Protein AF-A0A925TBI0-F1 (afdb_monomer_lite)

Secondary structure (DSSP, 8-state):
---EEEEEEET-SSTT-SEEEEEEESGGG--HHHHHHHHHHHTSS-EEE----SSTT--

Foldseek 3Di:
DDKDKDWDAPPDPDPPDHFIEIEIEQCAPDDPVRVVVVQVVVVGPYYHYDHQDPDVVPD

Sequence (59 aa):
MKLKFHTLDVFTNRKFGGNPLAVVLDADTLATEQMQTIAREFNLSETIFVMKPDDPANT

Structure (mmCIF, N/CA/C/O backbone):
data_AF-A0A925TBI0-F1
#
_entry.id   AF-A0A925TBI0-F1
#
loop_
_atom_site.group_PDB
_atom_site.id
_atom_site.type_symbol
_atom_site.label_atom_id
_atom_site.label_alt_id
_atom_site.label_comp_id
_atom_site.label_asym_id
_atom_site.label_entity_id
_atom_site.label_seq_id
_atom_site.pdbx_PDB_ins_code
_atom_site.Cartn_x
_atom_site.Cartn_y
_atom_site.Cartn_z
_atom_site.occupancy
_atom_site.B_iso_or_equiv
_atom_site.auth_seq_id
_atom_site.auth_comp_id
_atom_site.auth_asym_id
_atom_site.auth_atom_id
_atom_site.pdbx_PDB_model_num
ATOM 1 N N . MET A 1 1 ? -1.338 11.735 -11.496 1.00 70.06 1 MET A N 1
ATOM 2 C CA . MET A 1 1 ? -1.104 10.287 -11.303 1.00 70.06 1 MET A CA 1
ATOM 3 C C . MET A 1 1 ? -2.120 9.776 -10.295 1.00 70.06 1 MET A C 1
ATOM 5 O O . MET A 1 1 ? -2.374 10.483 -9.329 1.00 70.06 1 MET A O 1
ATOM 9 N N . LYS A 1 2 ? -2.750 8.623 -10.538 1.00 86.31 2 LYS A N 1
A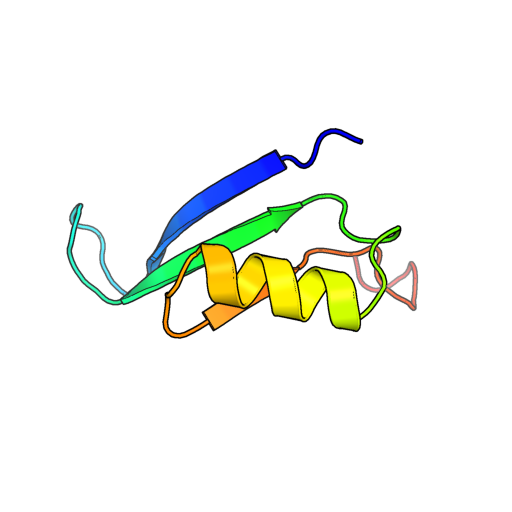TOM 10 C CA . LYS A 1 2 ? -3.742 8.036 -9.626 1.00 86.31 2 LYS A CA 1
ATOM 11 C C . LYS A 1 2 ? -3.163 6.750 -9.051 1.00 86.31 2 LYS A C 1
ATOM 13 O O . LYS A 1 2 ? -2.919 5.821 -9.811 1.00 86.31 2 LYS A O 1
ATOM 18 N N . LEU A 1 3 ? -2.952 6.721 -7.741 1.00 93.25 3 LEU A N 1
ATOM 19 C CA . LEU A 1 3 ? -2.505 5.535 -7.013 1.00 93.25 3 LEU A CA 1
ATOM 20 C C . LEU A 1 3 ? -3.715 4.777 -6.469 1.00 93.25 3 LEU A C 1
ATOM 22 O O . LEU A 1 3 ? -4.700 5.393 -6.052 1.00 93.25 3 LEU A O 1
ATOM 26 N N . LYS A 1 4 ? -3.644 3.446 -6.473 1.00 96.62 4 LYS A N 1
ATOM 27 C CA . LYS A 1 4 ? -4.605 2.598 -5.762 1.00 96.62 4 LYS A CA 1
ATOM 28 C C . LYS A 1 4 ? -4.021 2.260 -4.402 1.00 96.62 4 LYS A C 1
ATOM 30 O O . LYS A 1 4 ? -2.845 1.922 -4.308 1.00 96.62 4 LYS A O 1
ATOM 35 N N . PHE A 1 5 ? -4.844 2.325 -3.366 1.00 97.56 5 PHE A N 1
ATOM 36 C CA . PHE A 1 5 ? -4.432 1.917 -2.035 1.00 97.56 5 PHE A CA 1
ATOM 37 C C . PHE A 1 5 ? -5.560 1.200 -1.304 1.00 97.56 5 PHE A C 1
ATOM 39 O O . PHE A 1 5 ? -6.741 1.382 -1.612 1.00 97.56 5 PHE A O 1
ATOM 46 N N . HIS A 1 6 ? -5.167 0.408 -0.316 1.00 97.69 6 HIS A N 1
ATOM 47 C CA . HIS A 1 6 ? -6.055 -0.244 0.631 1.00 97.69 6 HIS A CA 1
ATOM 48 C C . HIS A 1 6 ? -5.594 0.060 2.052 1.00 97.69 6 HIS A C 1
ATOM 50 O O . HIS A 1 6 ? -4.397 0.078 2.329 1.00 97.69 6 HIS A O 1
ATOM 56 N N . THR A 1 7 ? -6.551 0.266 2.952 1.00 97.31 7 THR A N 1
ATOM 57 C CA . THR A 1 7 ? -6.305 0.229 4.395 1.00 97.31 7 THR A CA 1
ATOM 58 C C . THR A 1 7 ? -6.774 -1.114 4.930 1.00 97.31 7 THR A C 1
ATOM 60 O O . THR A 1 7 ? -7.889 -1.548 4.630 1.00 97.31 7 THR A O 1
ATOM 63 N N . LEU A 1 8 ? -5.919 -1.772 5.700 1.00 97.38 8 LEU A N 1
ATOM 64 C CA . LEU A 1 8 ? -6.131 -3.107 6.243 1.00 97.38 8 LEU A CA 1
ATOM 65 C C . LEU A 1 8 ? -5.947 -3.082 7.757 1.00 97.38 8 LEU A C 1
ATOM 67 O O . LEU A 1 8 ? -5.133 -2.322 8.268 1.00 97.38 8 LEU A O 1
ATOM 71 N N . ASP A 1 9 ? -6.654 -3.970 8.444 1.00 97.88 9 ASP A N 1
ATOM 72 C CA . ASP A 1 9 ? -6.414 -4.293 9.846 1.00 97.88 9 ASP A CA 1
ATOM 73 C C . ASP A 1 9 ? -5.671 -5.638 9.891 1.00 97.88 9 ASP A C 1
ATOM 75 O O . ASP A 1 9 ? -6.266 -6.689 9.634 1.00 97.88 9 ASP A O 1
ATOM 79 N N . VAL A 1 10 ? -4.359 -5.629 10.147 1.00 97.50 10 VAL A N 1
ATOM 80 C CA . VAL A 1 10 ? -3.542 -6.857 10.169 1.00 97.50 10 VAL A CA 1
ATOM 81 C C . VAL A 1 10 ? -3.474 -7.473 11.570 1.00 97.50 10 VAL A C 1
ATOM 83 O O . VAL A 1 10 ? -3.739 -6.811 12.573 1.00 97.50 10 VAL A O 1
ATOM 86 N N . PHE A 1 11 ? -3.133 -8.765 11.648 1.00 97.38 11 PHE A N 1
ATOM 87 C CA . PHE A 1 11 ? -3.130 -9.570 12.885 1.00 97.38 11 PHE A CA 1
ATOM 88 C C . PHE A 1 11 ? -4.499 -9.701 13.573 1.00 97.38 11 PHE A C 1
ATOM 90 O O . PHE A 1 11 ? -4.591 -9.986 14.766 1.00 97.38 11 PHE A O 1
ATOM 97 N N . THR A 1 12 ? -5.583 -9.513 12.825 1.00 97.75 12 THR A N 1
ATOM 98 C CA . THR A 1 12 ? -6.955 -9.624 13.324 1.00 97.75 12 THR A CA 1
ATOM 99 C C . THR A 1 12 ? -7.879 -10.177 12.240 1.00 97.75 12 THR A C 1
ATOM 101 O O . THR A 1 12 ? -7.564 -10.146 11.054 1.00 97.75 12 THR A O 1
ATOM 104 N N . ASN A 1 13 ? -9.048 -10.668 12.647 1.00 97.31 13 ASN A N 1
ATOM 105 C CA . ASN A 1 13 ? -10.181 -10.972 11.766 1.00 97.31 13 ASN A CA 1
ATOM 106 C C . ASN A 1 13 ? -11.409 -10.085 12.057 1.00 97.31 13 ASN A C 1
ATOM 108 O O . ASN A 1 13 ? -12.496 -10.327 11.534 1.00 97.31 13 ASN A O 1
ATOM 112 N N . ARG A 1 14 ? -11.254 -9.070 12.914 1.00 97.00 14 ARG A N 1
ATOM 113 C CA . ARG A 1 14 ? -12.297 -8.108 13.293 1.00 97.00 14 ARG A CA 1
ATOM 114 C C . ARG A 1 14 ? -11.937 -6.727 12.762 1.00 97.00 14 ARG A C 1
ATOM 116 O O . ARG A 1 14 ? -10.793 -6.309 12.917 1.00 97.00 14 ARG A O 1
ATOM 123 N N . LYS A 1 15 ? -12.927 -6.016 12.210 1.00 95.62 15 LYS A N 1
ATOM 124 C CA . LYS A 1 15 ? -12.775 -4.615 11.786 1.00 95.62 15 LYS A CA 1
ATOM 125 C C . LYS A 1 15 ? -12.368 -3.738 12.969 1.00 95.62 15 LYS A C 1
ATOM 127 O O . LYS A 1 15 ? -12.931 -3.898 14.053 1.00 95.62 15 LYS A O 1
ATOM 132 N N . PHE A 1 16 ? -11.450 -2.809 12.726 1.00 95.44 16 PHE A N 1
ATOM 133 C CA . PHE A 1 16 ? -10.897 -1.874 13.708 1.00 95.44 16 PHE A CA 1
ATOM 134 C C . PHE A 1 16 ? -10.162 -2.553 14.877 1.00 95.44 16 PHE A C 1
ATOM 136 O O . PHE A 1 16 ? -10.060 -1.990 15.966 1.00 95.44 16 PHE A O 1
ATOM 143 N N . GLY A 1 17 ? -9.688 -3.785 14.677 1.00 95.69 17 GLY A N 1
ATOM 144 C CA . GLY A 1 17 ? -8.797 -4.480 15.605 1.00 95.69 17 GLY A CA 1
ATOM 145 C C . GLY A 1 17 ? -7.384 -4.598 15.038 1.00 95.69 17 GLY A C 1
ATOM 146 O O . GLY A 1 17 ? -7.128 -4.204 13.908 1.00 95.69 17 GLY A O 1
ATOM 147 N N . GLY A 1 18 ? -6.474 -5.215 15.792 1.00 96.88 18 GLY A N 1
ATOM 148 C CA . GLY A 1 18 ? -5.114 -5.466 15.308 1.00 96.88 18 GLY A CA 1
ATOM 149 C C . GLY A 1 18 ? -4.330 -4.179 15.044 1.00 96.88 18 GLY A C 1
ATOM 150 O O . GLY A 1 18 ? -4.463 -3.214 15.796 1.00 96.88 18 GLY A O 1
ATOM 151 N N . ASN A 1 19 ? -3.494 -4.190 14.005 1.00 97.75 19 ASN A N 1
ATOM 152 C CA . ASN A 1 19 ? -2.684 -3.038 13.613 1.00 97.75 19 ASN A CA 1
ATOM 153 C C . ASN A 1 19 ? -3.139 -2.489 12.247 1.00 97.75 19 ASN A C 1
ATOM 155 O O . ASN A 1 19 ? -3.131 -3.250 11.275 1.00 97.75 19 ASN A O 1
ATOM 159 N N . PRO A 1 20 ? -3.509 -1.202 12.137 1.00 97.81 20 PRO A N 1
ATOM 160 C CA . PRO A 1 20 ? -3.820 -0.589 10.853 1.00 97.81 20 PRO A CA 1
ATOM 161 C C . PRO A 1 20 ? -2.594 -0.515 9.934 1.00 97.81 20 PRO A C 1
ATOM 163 O O . PRO A 1 20 ? -1.504 -0.131 10.358 1.00 97.81 20 PRO A O 1
ATOM 166 N N . LEU A 1 21 ? -2.788 -0.824 8.654 1.00 98.00 21 LEU A N 1
ATOM 167 C CA . LEU A 1 21 ? -1.750 -0.815 7.627 1.00 98.00 21 LEU A CA 1
ATOM 168 C C . LEU A 1 21 ? -2.278 -0.201 6.331 1.00 98.00 21 LEU A C 1
ATOM 170 O O . LEU A 1 21 ? -3.344 -0.585 5.846 1.00 98.00 21 LEU A O 1
ATOM 174 N N . ALA A 1 22 ? -1.507 0.703 5.731 1.00 98.44 22 ALA A N 1
ATOM 175 C CA . ALA A 1 22 ? -1.754 1.172 4.372 1.00 98.44 22 ALA A CA 1
ATOM 176 C C . ALA A 1 22 ? -0.909 0.371 3.368 1.00 98.44 22 ALA A C 1
ATOM 178 O O . ALA A 1 22 ? 0.289 0.179 3.570 1.00 98.44 22 ALA A O 1
ATOM 179 N N . VAL A 1 23 ? -1.524 -0.073 2.271 1.00 98.44 23 VAL A N 1
ATOM 180 C CA . VAL A 1 23 ? -0.848 -0.737 1.146 1.00 98.44 23 VAL A CA 1
ATOM 181 C C . VAL A 1 23 ? -1.132 0.051 -0.126 1.00 98.44 23 VAL A C 1
ATOM 183 O O . VAL A 1 23 ? -2.287 0.165 -0.535 1.00 98.44 23 VAL A O 1
ATOM 186 N N . VAL A 1 24 ? -0.088 0.590 -0.748 1.00 98.19 24 VAL A N 1
ATOM 187 C CA . VAL A 1 24 ? -0.134 1.338 -2.009 1.00 98.19 24 VAL A CA 1
ATOM 188 C C . VAL A 1 24 ? 0.345 0.429 -3.138 1.00 98.19 24 VAL A C 1
ATOM 190 O O . VAL A 1 24 ? 1.430 -0.142 -3.060 1.00 98.19 24 VAL A O 1
ATOM 193 N N . LEU A 1 25 ? -0.471 0.282 -4.180 1.00 97.00 25 LEU A N 1
ATOM 194 C CA . LEU A 1 25 ? -0.198 -0.583 -5.331 1.00 97.00 25 LEU A CA 1
ATOM 195 C C . LEU A 1 25 ? 0.426 0.201 -6.491 1.00 97.00 25 LEU A C 1
ATOM 197 O O . LEU A 1 25 ? 0.220 1.412 -6.598 1.00 97.00 25 LEU A O 1
ATOM 201 N N . ASP A 1 26 ? 1.112 -0.521 -7.383 1.00 94.75 26 ASP A N 1
ATOM 202 C CA . ASP A 1 26 ? 1.722 0.004 -8.614 1.00 94.75 26 ASP A CA 1
ATOM 203 C C . ASP A 1 26 ? 2.666 1.196 -8.337 1.00 94.75 26 ASP A C 1
ATOM 205 O O . ASP A 1 26 ? 2.614 2.238 -8.996 1.00 94.75 26 ASP A O 1
ATOM 209 N N . ALA A 1 27 ? 3.502 1.069 -7.300 1.00 96.31 27 ALA A N 1
ATOM 210 C CA . ALA A 1 27 ? 4.316 2.152 -6.749 1.00 96.31 27 ALA A CA 1
ATOM 211 C C . ALA A 1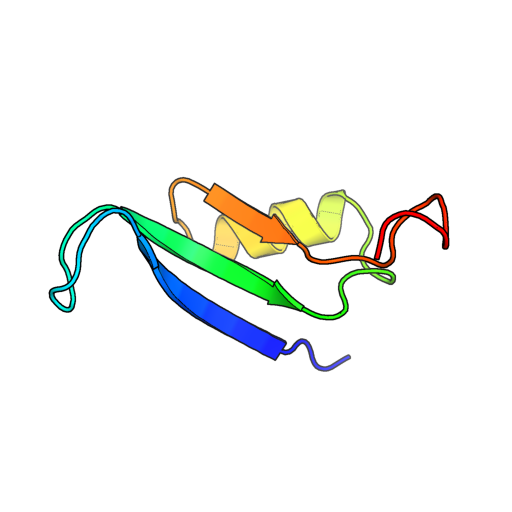 27 ? 5.654 2.379 -7.482 1.00 96.31 27 ALA A C 1
ATOM 213 O O . ALA A 1 27 ? 6.442 3.218 -7.049 1.00 96.31 27 ALA A O 1
ATOM 214 N N . ASP A 1 28 ? 5.904 1.683 -8.596 1.00 95.31 28 ASP A N 1
ATOM 215 C CA . ASP A 1 28 ? 7.175 1.699 -9.341 1.00 95.31 28 ASP A CA 1
ATOM 216 C C . ASP A 1 28 ? 7.654 3.102 -9.740 1.00 95.31 28 ASP A C 1
ATOM 218 O O . ASP A 1 28 ? 8.847 3.347 -9.889 1.00 95.31 28 ASP A O 1
ATOM 222 N N . THR A 1 29 ? 6.722 4.033 -9.953 1.00 94.69 29 THR A N 1
ATOM 223 C CA . THR A 1 29 ? 7.030 5.387 -10.429 1.00 94.69 29 THR A CA 1
ATOM 224 C C . THR A 1 29 ? 7.243 6.397 -9.304 1.00 94.69 29 THR A C 1
ATOM 226 O O . THR A 1 29 ? 7.406 7.583 -9.589 1.00 94.69 29 THR A O 1
ATOM 229 N N . LEU A 1 30 ? 7.157 5.979 -8.039 1.00 96.62 30 LEU A N 1
ATOM 230 C CA . LEU A 1 30 ? 7.354 6.865 -6.897 1.00 96.62 30 LEU A CA 1
ATOM 231 C C . LEU A 1 30 ? 8.832 6.948 -6.528 1.00 96.62 30 LEU A C 1
ATOM 233 O O . LEU A 1 30 ? 9.499 5.935 -6.348 1.0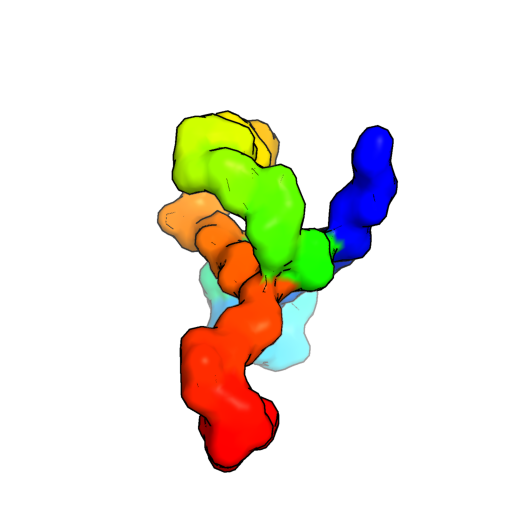0 96.62 30 LEU A O 1
ATOM 237 N N . ALA A 1 31 ? 9.322 8.169 -6.340 1.00 97.06 31 ALA A N 1
ATOM 238 C CA . ALA A 1 31 ? 10.581 8.384 -5.644 1.00 97.06 31 ALA A CA 1
ATOM 239 C C . ALA A 1 31 ? 10.416 8.092 -4.143 1.00 97.06 31 ALA A C 1
ATOM 241 O O . ALA A 1 31 ? 9.333 8.273 -3.573 1.00 97.06 31 ALA A O 1
ATOM 242 N N . THR A 1 32 ? 11.501 7.703 -3.477 1.00 97.56 32 THR A N 1
ATOM 243 C CA . THR A 1 32 ? 11.516 7.380 -2.042 1.00 97.56 32 THR A CA 1
ATOM 244 C C . THR A 1 32 ? 10.972 8.522 -1.177 1.00 97.56 32 THR A C 1
ATOM 246 O O . THR A 1 32 ? 10.228 8.295 -0.226 1.00 97.56 32 THR A O 1
ATOM 249 N N . GLU A 1 33 ? 11.261 9.776 -1.522 1.00 98.38 33 GLU A N 1
ATOM 250 C CA . GLU A 1 33 ? 10.767 10.955 -0.805 1.00 98.38 33 GLU A CA 1
ATOM 251 C C . GLU A 1 33 ? 9.245 11.113 -0.937 1.00 98.38 33 GLU A C 1
ATOM 253 O O . GLU A 1 33 ? 8.567 11.547 0.001 1.00 98.38 33 GLU A O 1
ATOM 258 N N . GLN A 1 34 ? 8.688 10.732 -2.091 1.00 97.94 34 GLN A N 1
ATOM 259 C CA . GLN A 1 34 ? 7.243 10.714 -2.307 1.00 97.94 34 GLN A CA 1
ATOM 260 C C . GLN A 1 34 ? 6.593 9.601 -1.486 1.00 97.94 34 GLN A C 1
ATOM 262 O O . GLN A 1 34 ? 5.597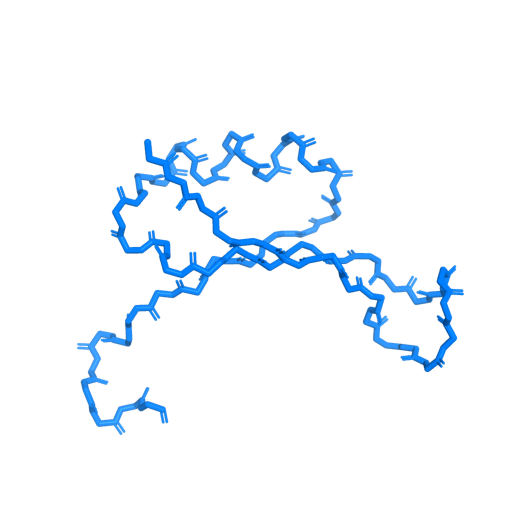 9.864 -0.815 1.00 97.94 34 GLN A O 1
ATOM 267 N N . MET A 1 35 ? 7.182 8.399 -1.467 1.00 98.19 35 MET A N 1
ATOM 268 C CA . MET A 1 35 ? 6.732 7.300 -0.603 1.00 98.19 35 MET A CA 1
ATOM 269 C C . MET A 1 35 ? 6.718 7.731 0.868 1.00 98.19 35 MET A C 1
ATOM 271 O O . MET A 1 35 ? 5.719 7.557 1.561 1.00 98.19 35 MET A O 1
ATOM 275 N N . GLN A 1 36 ? 7.777 8.401 1.328 1.00 98.50 36 GLN A N 1
ATOM 276 C CA . GLN A 1 36 ? 7.856 8.910 2.695 1.00 98.50 36 GLN A CA 1
ATOM 277 C C . GLN A 1 36 ? 6.796 9.981 2.997 1.00 98.50 36 GLN A C 1
ATOM 279 O O . GLN A 1 36 ? 6.271 10.038 4.110 1.00 98.50 36 GLN A O 1
ATOM 284 N N . THR A 1 37 ? 6.483 10.841 2.026 1.00 98.25 37 THR A N 1
ATOM 285 C CA . THR A 1 37 ? 5.436 11.866 2.152 1.00 98.25 37 THR A CA 1
ATOM 286 C C . THR A 1 37 ? 4.053 11.219 2.247 1.00 98.25 37 THR A C 1
ATOM 288 O O . THR A 1 37 ? 3.272 11.575 3.123 1.00 98.25 37 THR A O 1
ATOM 291 N N . ILE A 1 38 ? 3.781 10.212 1.414 1.00 97.62 38 ILE A N 1
ATOM 292 C CA . ILE A 1 38 ? 2.535 9.434 1.437 1.00 97.62 38 ILE A CA 1
ATOM 293 C C . ILE A 1 38 ? 2.389 8.663 2.756 1.00 97.62 38 ILE A C 1
ATOM 295 O O . ILE A 1 38 ? 1.322 8.684 3.360 1.00 97.62 38 ILE A O 1
ATOM 299 N N . ALA A 1 39 ? 3.455 8.023 3.242 1.00 98.38 39 ALA A N 1
ATOM 300 C CA . ALA A 1 39 ? 3.429 7.312 4.519 1.00 98.38 39 ALA A CA 1
ATOM 301 C C . ALA A 1 39 ? 3.092 8.252 5.693 1.00 98.38 39 ALA A C 1
ATOM 303 O O . ALA A 1 39 ? 2.312 7.895 6.575 1.00 98.38 39 ALA A O 1
ATOM 304 N N . ARG A 1 40 ? 3.628 9.484 5.679 1.00 98.31 40 ARG A N 1
ATOM 305 C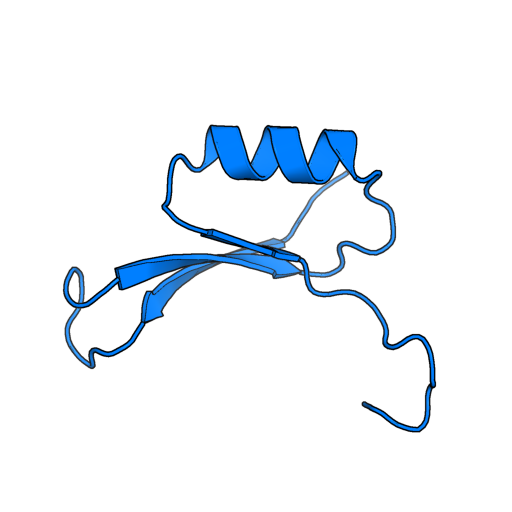 CA . ARG A 1 40 ? 3.280 10.521 6.667 1.00 98.31 40 ARG A CA 1
ATOM 306 C C . ARG A 1 40 ? 1.827 10.975 6.559 1.00 98.31 40 ARG A C 1
ATOM 308 O O . ARG A 1 40 ? 1.211 11.190 7.595 1.00 98.31 40 ARG A O 1
ATOM 315 N N . GLU A 1 41 ? 1.286 11.091 5.347 1.00 98.00 41 GLU A N 1
ATOM 316 C CA . GLU A 1 41 ? -0.120 11.457 5.122 1.00 98.00 41 GLU A CA 1
ATOM 317 C C . GLU A 1 41 ? -1.083 10.422 5.725 1.00 98.00 41 GLU A C 1
ATOM 319 O O . GLU A 1 41 ? -2.071 10.791 6.353 1.00 98.00 41 GLU A O 1
ATOM 324 N N . PHE A 1 42 ? -0.780 9.124 5.599 1.00 97.88 42 PHE A N 1
ATOM 325 C CA . PHE A 1 42 ? -1.579 8.077 6.248 1.00 97.88 42 PHE A CA 1
ATOM 326 C C . PHE A 1 42 ? -1.479 8.105 7.778 1.00 97.88 42 PHE A C 1
ATOM 328 O O . PHE A 1 42 ? -2.426 7.701 8.451 1.00 97.88 42 PHE A O 1
ATOM 335 N N . ASN A 1 43 ? -0.349 8.570 8.323 1.00 97.75 43 ASN A N 1
ATOM 336 C CA . ASN A 1 43 ? -0.090 8.668 9.761 1.00 97.75 43 ASN A CA 1
ATOM 337 C C . ASN A 1 43 ? -0.336 7.347 10.525 1.00 97.75 43 ASN A C 1
ATOM 339 O O . ASN A 1 43 ? -0.846 7.332 11.646 1.00 97.75 43 ASN A O 1
ATOM 343 N N . LEU A 1 44 ? 0.016 6.225 9.892 1.00 97.12 44 LEU A N 1
ATOM 344 C CA . LEU A 1 44 ? 0.012 4.888 10.487 1.00 97.12 44 LEU A CA 1
ATOM 345 C C . LEU A 1 44 ? 1.439 4.479 10.862 1.00 97.12 44 LEU A C 1
ATOM 347 O O . LEU A 1 44 ? 2.404 5.110 10.431 1.00 97.12 44 LEU A O 1
ATOM 351 N N . SER A 1 45 ? 1.584 3.405 11.642 1.00 95.44 45 SER A N 1
ATOM 352 C CA . SER A 1 45 ? 2.908 2.887 12.010 1.00 95.44 45 SER A CA 1
ATOM 353 C C . SER A 1 45 ? 3.746 2.508 10.788 1.00 95.44 45 SER A C 1
ATOM 355 O O . SER A 1 45 ? 4.945 2.768 10.779 1.00 95.44 45 SER A O 1
ATOM 357 N N . GLU A 1 46 ? 3.118 1.929 9.759 1.00 95.19 46 GLU A N 1
ATOM 358 C CA . GLU A 1 46 ? 3.781 1.511 8.523 1.00 95.19 46 GLU A CA 1
ATOM 359 C C . GLU A 1 46 ? 2.898 1.737 7.285 1.00 95.19 46 GLU A C 1
ATOM 361 O O . GLU A 1 46 ? 1.667 1.814 7.353 1.00 95.19 46 GLU A O 1
ATOM 366 N N . THR A 1 47 ? 3.546 1.844 6.124 1.00 98.38 47 THR A N 1
ATOM 367 C CA . THR A 1 47 ? 2.912 1.881 4.800 1.00 98.38 47 THR A CA 1
ATOM 368 C C . THR A 1 47 ? 3.747 1.047 3.835 1.00 98.38 47 THR A C 1
ATOM 370 O O . THR A 1 47 ? 4.949 1.271 3.714 1.00 98.38 47 THR A O 1
ATOM 373 N N . ILE A 1 48 ? 3.114 0.097 3.148 1.00 98.06 48 ILE A N 1
ATOM 374 C CA . ILE A 1 48 ? 3.768 -0.788 2.179 1.00 98.06 48 ILE A CA 1
ATOM 375 C C . ILE A 1 48 ? 3.553 -0.257 0.767 1.00 98.06 48 ILE A C 1
ATOM 377 O O . ILE A 1 48 ? 2.432 0.083 0.389 1.00 98.06 48 ILE A O 1
ATOM 381 N N . PHE A 1 49 ? 4.623 -0.242 -0.023 1.00 97.88 49 PHE A N 1
ATOM 382 C CA . PHE A 1 49 ? 4.605 0.124 -1.434 1.00 97.88 49 PHE A CA 1
ATOM 383 C C . PHE A 1 49 ? 4.898 -1.123 -2.262 1.00 97.88 49 PHE A C 1
ATOM 385 O O . PHE A 1 49 ? 5.986 -1.685 -2.181 1.00 97.88 49 PHE A O 1
ATOM 392 N N . VAL A 1 50 ? 3.906 -1.583 -3.024 1.00 96.44 50 VAL A N 1
ATOM 393 C CA . VAL A 1 50 ? 4.050 -2.750 -3.897 1.00 96.44 50 VAL A CA 1
ATOM 394 C C . VAL A 1 50 ? 4.623 -2.291 -5.230 1.00 96.44 50 VAL A C 1
ATOM 396 O O . VAL A 1 50 ? 4.047 -1.431 -5.900 1.00 96.44 50 VAL A O 1
ATOM 399 N N . MET A 1 51 ? 5.755 -2.878 -5.596 1.00 94.62 51 MET A N 1
ATOM 400 C CA . MET A 1 51 ? 6.495 -2.612 -6.826 1.00 94.62 51 MET A CA 1
ATOM 401 C C . MET A 1 51 ? 6.696 -3.924 -7.581 1.00 94.62 51 MET A C 1
ATOM 403 O O . MET A 1 51 ? 6.492 -5.009 -7.027 1.00 94.62 51 MET A O 1
ATOM 407 N N . LYS A 1 52 ? 7.103 -3.835 -8.844 1.00 94.62 52 LYS A N 1
ATOM 408 C CA . LYS A 1 52 ? 7.571 -5.006 -9.579 1.00 94.62 52 LYS A CA 1
ATOM 409 C C . LYS A 1 52 ? 8.796 -5.592 -8.876 1.00 94.62 52 LYS A C 1
ATOM 411 O O . LYS A 1 52 ? 9.620 -4.830 -8.370 1.00 94.62 52 LYS A O 1
ATOM 416 N N . PRO A 1 53 ? 8.927 -6.925 -8.845 1.00 94.00 53 PRO A N 1
ATOM 417 C CA . PRO A 1 53 ? 10.127 -7.541 -8.313 1.00 94.00 53 PRO A CA 1
ATOM 418 C C . PRO A 1 53 ? 11.330 -7.172 -9.186 1.00 94.00 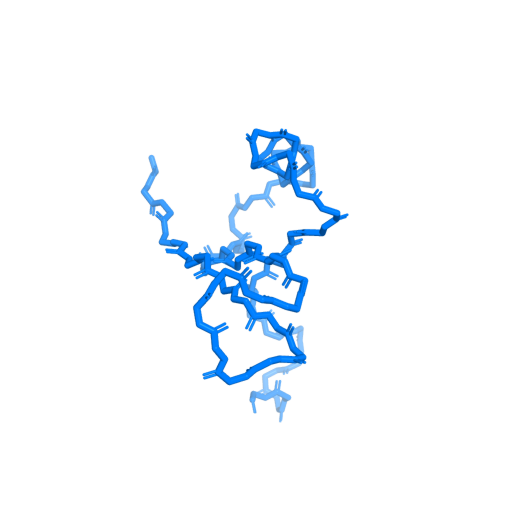53 PRO A C 1
ATOM 420 O O . PRO A 1 53 ? 11.210 -7.071 -10.410 1.00 94.00 53 PRO A O 1
ATOM 423 N N . ASP A 1 54 ? 12.494 -7.017 -8.558 1.00 89.81 54 ASP A N 1
ATOM 424 C CA . ASP A 1 54 ? 13.751 -6.771 -9.277 1.00 89.81 54 ASP A CA 1
ATOM 425 C C . ASP A 1 54 ? 14.143 -7.967 -10.158 1.00 89.81 54 ASP A C 1
ATOM 427 O O . ASP A 1 54 ? 14.680 -7.798 -11.253 1.00 89.81 54 ASP A O 1
ATOM 431 N N . ASP A 1 55 ? 13.838 -9.182 -9.692 1.00 94.06 55 ASP A N 1
ATOM 432 C CA . ASP A 1 55 ? 13.973 -10.416 -10.460 1.00 94.06 55 ASP A CA 1
ATOM 433 C C . ASP A 1 55 ? 12.584 -10.907 -10.905 1.00 94.06 55 ASP A C 1
ATOM 435 O O . ASP A 1 55 ? 11.776 -11.301 -10.057 1.00 94.06 55 ASP A O 1
ATOM 439 N N . PRO A 1 56 ? 12.298 -10.944 -12.220 1.00 88.06 56 PRO A N 1
ATOM 440 C CA . PRO A 1 56 ? 11.042 -11.462 -12.756 1.00 88.06 56 PRO A CA 1
ATOM 441 C C . PRO A 1 56 ? 10.730 -12.922 -12.397 1.00 88.06 56 PRO A C 1
ATOM 443 O O . PRO A 1 56 ? 9.601 -13.350 -12.613 1.00 88.06 56 PRO A O 1
ATOM 446 N N . ALA A 1 57 ? 11.689 -13.703 -11.889 1.00 92.88 57 ALA A N 1
ATOM 447 C CA . ALA A 1 57 ? 11.431 -15.046 -11.371 1.00 92.88 57 ALA A CA 1
ATOM 448 C C . ALA A 1 57 ? 10.767 -15.048 -9.976 1.00 92.88 57 ALA A C 1
ATOM 450 O O . ALA A 1 57 ? 10.223 -16.074 -9.571 1.00 92.88 57 ALA A O 1
ATOM 451 N N . ASN A 1 58 ? 10.781 -13.918 -9.255 1.00 83.81 58 ASN A N 1
ATOM 452 C CA . ASN A 1 58 ? 10.235 -13.757 -7.903 1.00 83.81 58 ASN A CA 1
ATOM 453 C C . ASN A 1 58 ? 8.886 -13.011 -7.919 1.00 83.81 58 ASN A C 1
ATOM 455 O O . ASN A 1 58 ? 8.750 -11.955 -7.298 1.00 83.81 58 ASN A O 1
ATOM 459 N N . THR A 1 59 ? 7.909 -13.531 -8.670 1.00 70.06 59 THR A N 1
ATOM 460 C CA . THR A 1 59 ? 6.535 -12.987 -8.753 1.00 70.06 59 THR A CA 1
ATOM 461 C C . THR A 1 59 ? 5.601 -13.543 -7.695 1.00 70.06 59 THR A C 1
ATOM 463 O O . THR A 1 59 ? 5.631 -14.782 -7.510 1.00 70.06 59 THR A O 1
#

Radius of gyration: 12.94 Å; chains: 1; bounding box: 27×27×28 Å

pLDDT: mean 95.29, std 5.55, range [70.06, 98.5]